Protein AF-A0A7C4ZXW9-F1 (afdb_monomer)

Radius of gyration: 14.23 Å; Cα contacts (8 Å, |Δi|>4): 73; chains: 1; bounding box: 29×14×44 Å

Foldseek 3Di:
DVQLVVLVPDPDPQSLVSLLVCQQCCQCVPVFVVCVVCVVVVVDPDDDGPAPVHCGSNNVSNVSSVVSD

pLDDT: mean 82.13, std 6.97, range [64.75, 91.0]

Solvent-accessible surface area (backbone atoms only — not comparable to full-atom values): 3930 Å² total; per-residue (Å²): 104,73,24,52,51,48,17,70,70,45,97,56,102,50,31,27,58,44,9,27,54,46,20,32,50,47,30,47,47,60,65,42,61,70,43,54,83,53,48,76,77,70,74,58,96,74,80,74,76,71,44,80,92,51,94,28,57,48,57,53,18,48,57,57,14,66,72,48,113

Sequence (69 aa):
LASALMAYLLPSGAPSIIAYTSGVLGTLIGADILNLHKIPEIGARIASIGGAGTFDGIFLSGIISVLLV

Structure (mmCIF, N/CA/C/O backbone):
data_AF-A0A7C4ZXW9-F1
#
_entry.id   AF-A0A7C4ZXW9-F1
#
loop_
_atom_site.group_PDB
_atom_site.id
_atom_site.type_symbol
_atom_site.label_atom_id
_atom_site.label_alt_id
_atom_site.label_comp_id
_atom_site.label_asym_id
_atom_site.label_entity_id
_atom_site.label_seq_id
_atom_site.pdbx_PDB_ins_code
_atom_site.Cartn_x
_atom_site.Cartn_y
_atom_site.Cartn_z
_atom_site.occupancy
_atom_site.B_iso_or_equiv
_atom_site.auth_seq_id
_atom_site.auth_comp_id
_atom_site.auth_asym_id
_atom_site.auth_atom_id
_atom_site.pdbx_PDB_model_num
ATOM 1 N N . LEU A 1 1 ? 0.585 -7.406 -7.176 1.00 71.69 1 LEU A N 1
ATOM 2 C CA . LEU A 1 1 ? 0.465 -8.180 -8.441 1.00 71.69 1 LEU A CA 1
ATOM 3 C C . LEU A 1 1 ? -0.437 -7.481 -9.451 1.00 71.69 1 LEU A C 1
ATOM 5 O O . LEU A 1 1 ? 0.061 -7.130 -10.508 1.00 71.69 1 LEU A O 1
ATOM 9 N N . ALA A 1 2 ? -1.707 -7.202 -9.129 1.00 79.81 2 ALA A N 1
ATOM 10 C CA . ALA A 1 2 ? -2.580 -6.412 -10.012 1.00 79.81 2 ALA A CA 1
ATOM 11 C C . ALA A 1 2 ? -1.979 -5.035 -10.376 1.00 79.81 2 ALA A C 1
ATOM 13 O O . ALA A 1 2 ? -2.027 -4.624 -11.529 1.00 79.81 2 ALA A O 1
ATOM 14 N N . SER A 1 3 ? -1.325 -4.374 -9.416 1.00 80.62 3 SER A N 1
ATOM 15 C CA . SER A 1 3 ? -0.580 -3.124 -9.621 1.00 80.62 3 SER A CA 1
ATOM 16 C C . SER A 1 3 ? 0.598 -3.245 -10.597 1.00 80.62 3 SER A C 1
ATOM 18 O O . SER A 1 3 ? 0.764 -2.410 -11.479 1.00 80.62 3 SER A O 1
ATOM 20 N N . ALA A 1 4 ? 1.390 -4.313 -10.484 1.00 77.81 4 ALA A N 1
ATOM 21 C CA . ALA A 1 4 ? 2.494 -4.614 -11.398 1.00 77.81 4 ALA A CA 1
ATOM 22 C C . ALA A 1 4 ? 2.001 -4.897 -12.826 1.00 77.81 4 ALA A C 1
ATOM 24 O O . ALA A 1 4 ? 2.608 -4.462 -13.800 1.00 77.81 4 ALA A O 1
ATOM 25 N N . LEU A 1 5 ? 0.868 -5.590 -12.950 1.00 81.19 5 LEU A N 1
ATOM 26 C CA . LEU A 1 5 ? 0.242 -5.857 -14.241 1.00 81.19 5 LEU A CA 1
ATOM 27 C C . LEU A 1 5 ? -0.267 -4.560 -14.893 1.00 81.19 5 LEU A C 1
ATOM 29 O O . LEU A 1 5 ? -0.041 -4.345 -16.080 1.00 81.19 5 LEU A O 1
ATOM 33 N N . MET A 1 6 ? -0.886 -3.666 -14.113 1.00 79.31 6 MET A N 1
ATOM 34 C CA . MET A 1 6 ? -1.278 -2.327 -14.572 1.00 79.31 6 MET A CA 1
ATOM 35 C C . MET A 1 6 ? -0.077 -1.496 -15.031 1.00 79.31 6 MET A C 1
ATOM 37 O O . MET A 1 6 ? -0.149 -0.853 -16.073 1.00 79.31 6 MET A O 1
ATOM 41 N N . ALA A 1 7 ? 1.043 -1.552 -14.311 1.00 79.94 7 ALA A N 1
ATOM 42 C CA . ALA A 1 7 ? 2.271 -0.867 -14.710 1.00 79.94 7 ALA A CA 1
ATOM 43 C C . ALA A 1 7 ? 2.820 -1.319 -16.070 1.00 79.94 7 ALA A C 1
ATOM 45 O O . ALA A 1 7 ? 3.364 -0.498 -16.800 1.00 79.94 7 ALA A O 1
ATOM 46 N N . TYR A 1 8 ? 2.658 -2.599 -16.417 1.00 78.62 8 TYR A N 1
ATOM 47 C CA . TYR A 1 8 ? 3.096 -3.140 -17.705 1.00 78.62 8 TYR A CA 1
ATOM 48 C C . TYR A 1 8 ? 2.093 -2.874 -18.841 1.00 78.62 8 TYR A C 1
ATOM 50 O O . TYR A 1 8 ? 2.483 -2.685 -19.990 1.00 78.62 8 TYR A O 1
ATOM 58 N N . LEU A 1 9 ? 0.792 -2.863 -18.530 1.00 81.12 9 LEU A N 1
ATOM 59 C CA . LEU A 1 9 ? -0.280 -2.637 -19.506 1.00 81.12 9 LEU A CA 1
ATOM 60 C C . LEU A 1 9 ? -0.446 -1.164 -19.891 1.00 81.12 9 LEU A C 1
ATOM 62 O O . LEU A 1 9 ? -0.872 -0.882 -21.011 1.00 81.12 9 LEU A O 1
ATOM 66 N N . LEU A 1 10 ? -0.152 -0.225 -18.985 1.00 79.12 10 LEU A N 1
ATOM 67 C CA . LEU A 1 10 ? -0.197 1.197 -19.310 1.00 79.12 10 LEU A CA 1
ATOM 68 C C . LEU A 1 10 ? 1.085 1.602 -20.054 1.00 79.12 10 LEU A C 1
ATOM 70 O O . LEU A 1 10 ? 2.166 1.514 -19.466 1.00 79.12 10 LEU A O 1
ATOM 74 N N . PRO A 1 11 ? 0.989 2.109 -21.302 1.00 67.06 11 PRO A N 1
ATOM 75 C CA . PRO A 1 11 ? 2.138 2.633 -22.025 1.00 67.06 11 PRO A CA 1
ATOM 76 C C . PRO A 1 11 ? 2.590 3.916 -21.327 1.00 67.06 11 PRO A C 1
ATOM 78 O O . PRO A 1 11 ? 2.088 5.011 -21.572 1.00 67.06 11 PRO A O 1
ATOM 81 N N . SER A 1 12 ? 3.509 3.753 -20.386 1.00 67.88 12 SER A N 1
ATOM 82 C CA . SER A 1 12 ? 4.043 4.816 -19.556 1.00 67.88 12 SER A CA 1
ATOM 83 C C . SER A 1 12 ? 5.558 4.696 -19.535 1.00 67.88 12 SER A C 1
ATOM 85 O O . SER A 1 12 ? 6.103 3.601 -19.430 1.00 67.88 12 SER A O 1
ATOM 87 N N . GLY A 1 13 ? 6.259 5.826 -19.608 1.00 79.44 13 GLY A N 1
ATOM 88 C CA . GLY A 1 13 ? 7.713 5.856 -19.424 1.00 79.44 13 GLY A CA 1
ATOM 89 C C . GLY A 1 13 ? 8.154 5.626 -17.972 1.00 79.44 13 GLY A C 1
ATOM 90 O O . GLY A 1 13 ? 9.312 5.870 -17.659 1.00 79.44 13 GLY A O 1
ATOM 91 N N . ALA A 1 14 ? 7.240 5.239 -17.073 1.00 83.19 14 ALA A N 1
ATOM 92 C CA . ALA A 1 14 ? 7.484 5.134 -15.636 1.00 83.19 14 ALA A CA 1
ATOM 93 C C . ALA A 1 14 ? 6.650 4.008 -14.974 1.00 83.19 14 ALA A C 1
ATOM 95 O O . ALA A 1 14 ? 5.816 4.283 -14.102 1.00 83.19 14 ALA A O 1
ATOM 96 N N . PRO A 1 15 ? 6.865 2.735 -15.358 1.00 84.56 15 PRO A N 1
ATOM 97 C CA . PRO A 1 15 ? 6.121 1.589 -14.825 1.00 84.56 15 PRO A CA 1
ATOM 98 C C . PRO A 1 15 ? 6.256 1.443 -13.300 1.00 84.56 15 PRO A C 1
ATOM 100 O O . PRO A 1 15 ? 5.278 1.136 -12.617 1.00 84.56 15 PRO A O 1
ATOM 103 N N . SER A 1 16 ? 7.426 1.747 -12.736 1.00 86.44 16 SER A N 1
ATOM 104 C CA . SER A 1 16 ? 7.663 1.740 -11.286 1.00 86.44 16 SER A CA 1
ATOM 105 C C . SER A 1 16 ? 6.711 2.672 -10.524 1.00 86.44 16 SER A C 1
ATOM 107 O O . SER A 1 16 ? 6.131 2.273 -9.513 1.00 86.44 16 SER A O 1
ATOM 109 N N . ILE A 1 17 ? 6.459 3.880 -11.039 1.00 87.38 17 ILE A N 1
ATOM 110 C CA . ILE A 1 17 ? 5.537 4.845 -10.419 1.00 87.38 17 ILE A CA 1
ATOM 111 C C . ILE A 1 17 ? 4.114 4.287 -10.418 1.00 87.38 17 ILE A C 1
ATOM 113 O O . ILE A 1 17 ? 3.443 4.298 -9.387 1.00 87.38 17 ILE A O 1
ATOM 117 N N . ILE A 1 18 ? 3.663 3.742 -11.550 1.00 88.44 18 ILE A N 1
ATOM 118 C CA . ILE A 1 18 ? 2.316 3.172 -11.658 1.00 88.44 18 ILE A CA 1
ATOM 119 C C . ILE A 1 18 ? 2.160 1.981 -10.713 1.00 88.44 18 ILE A C 1
ATOM 121 O O . ILE A 1 18 ? 1.158 1.902 -9.997 1.00 88.44 18 ILE A O 1
ATOM 125 N N . ALA A 1 19 ? 3.144 1.082 -10.661 1.00 89.56 19 ALA A N 1
ATOM 126 C CA . ALA A 1 19 ? 3.121 -0.084 -9.7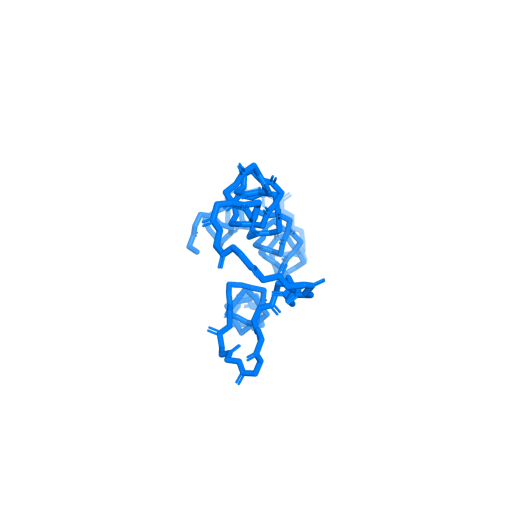83 1.00 89.56 19 ALA A CA 1
ATOM 127 C C . ALA A 1 19 ? 3.064 0.321 -8.305 1.00 89.56 19 ALA A C 1
ATOM 129 O O . ALA A 1 19 ? 2.302 -0.270 -7.535 1.00 89.56 19 ALA A O 1
ATOM 130 N N . TYR A 1 20 ? 3.831 1.346 -7.921 1.00 89.69 20 TYR A N 1
ATOM 131 C CA . TYR A 1 20 ? 3.838 1.858 -6.559 1.00 89.69 20 TYR A CA 1
ATOM 132 C C . TYR A 1 20 ? 2.502 2.509 -6.204 1.00 89.69 20 TYR A C 1
ATOM 134 O O . TYR A 1 20 ? 1.825 2.066 -5.278 1.00 89.69 20 TYR A O 1
ATOM 142 N N . THR A 1 21 ? 2.073 3.515 -6.969 1.00 90.12 21 THR A N 1
ATOM 143 C CA . THR A 1 21 ? 0.866 4.287 -6.659 1.00 90.12 21 THR A CA 1
ATOM 144 C C . THR A 1 21 ? -0.380 3.407 -6.677 1.00 90.12 21 THR A C 1
ATOM 146 O O . THR A 1 21 ? -1.169 3.454 -5.736 1.00 90.12 21 THR A O 1
ATOM 149 N N . SER A 1 22 ? -0.544 2.552 -7.690 1.00 91.00 22 SER A N 1
ATOM 150 C CA . SER A 1 22 ? -1.693 1.640 -7.752 1.00 91.00 22 SER A CA 1
ATOM 151 C C . SER A 1 22 ? -1.650 0.557 -6.670 1.00 91.00 22 SER A C 1
ATOM 153 O O . SER A 1 22 ? -2.697 0.179 -6.148 1.00 91.00 22 SER A O 1
ATOM 155 N N . GLY A 1 23 ? -0.462 0.075 -6.291 1.00 90.69 23 GLY A N 1
ATOM 156 C CA . GLY A 1 23 ? -0.300 -0.920 -5.230 1.00 90.69 23 GLY A CA 1
ATOM 157 C C . GLY A 1 23 ? -0.613 -0.363 -3.842 1.00 90.69 23 GLY A C 1
ATOM 158 O O . GLY A 1 23 ? -1.374 -0.974 -3.087 1.00 90.69 23 GLY A O 1
ATOM 159 N N . VAL A 1 24 ? -0.095 0.827 -3.533 1.00 90.56 24 VAL A N 1
ATOM 160 C CA . VAL A 1 24 ? -0.357 1.520 -2.264 1.00 90.56 24 VAL A CA 1
ATOM 161 C C . VAL A 1 24 ? -1.826 1.914 -2.161 1.00 90.56 24 VAL A C 1
ATOM 163 O O . VAL A 1 24 ? -2.471 1.555 -1.180 1.00 90.56 24 VAL A O 1
ATOM 166 N N . LEU A 1 25 ? -2.385 2.574 -3.182 1.00 90.19 25 LEU A N 1
ATOM 167 C CA . LEU A 1 25 ? -3.800 2.961 -3.176 1.00 90.19 25 LEU A CA 1
ATOM 168 C C . LEU A 1 25 ? -4.724 1.742 -3.132 1.00 90.19 25 LEU A C 1
ATOM 170 O O . LEU A 1 25 ? -5.714 1.759 -2.408 1.00 90.19 25 LEU A O 1
ATOM 174 N N . GLY A 1 26 ? -4.394 0.671 -3.857 1.00 90.69 26 GLY A N 1
ATOM 175 C CA . GLY A 1 26 ? -5.165 -0.569 -3.832 1.00 90.69 26 GLY A CA 1
ATOM 176 C C . GLY A 1 26 ? -5.165 -1.234 -2.456 1.00 90.69 26 GLY A C 1
ATOM 177 O O . GLY A 1 26 ? -6.216 -1.676 -1.997 1.00 90.69 26 GLY A O 1
ATOM 178 N N . THR A 1 27 ? -4.016 -1.258 -1.774 1.00 89.06 27 THR A N 1
ATOM 179 C CA . THR A 1 27 ? -3.917 -1.802 -0.410 1.00 89.06 27 THR A CA 1
ATOM 180 C C . THR A 1 27 ? -4.692 -0.932 0.575 1.00 89.06 27 THR A C 1
ATOM 182 O O . THR A 1 27 ? -5.508 -1.445 1.329 1.00 89.06 27 THR A O 1
ATOM 185 N N . LEU A 1 28 ? -4.519 0.386 0.515 1.00 87.81 28 LEU A N 1
ATOM 186 C CA . LEU A 1 28 ? -5.124 1.312 1.470 1.00 87.81 28 LEU A CA 1
ATOM 187 C C . LEU A 1 28 ? -6.648 1.399 1.294 1.00 87.81 28 LEU A C 1
ATOM 189 O O . LEU A 1 28 ? -7.405 1.381 2.257 1.00 87.81 28 LEU A O 1
ATOM 193 N N . ILE A 1 29 ? -7.145 1.422 0.057 1.00 89.56 29 ILE A N 1
ATOM 194 C CA . ILE A 1 29 ? -8.592 1.388 -0.183 1.00 89.56 29 ILE A CA 1
ATOM 195 C C . ILE A 1 29 ? -9.146 0.005 0.176 1.00 89.56 29 ILE A C 1
ATOM 197 O O . ILE A 1 29 ? -10.124 -0.095 0.912 1.00 89.56 29 ILE A O 1
ATOM 201 N N . GLY A 1 30 ? -8.528 -1.059 -0.337 1.00 88.00 30 GLY A N 1
ATOM 202 C CA . GLY A 1 30 ? -9.070 -2.411 -0.260 1.00 88.00 30 GLY A CA 1
ATOM 203 C C . GLY A 1 30 ? -8.954 -3.064 1.114 1.00 88.00 30 GLY A C 1
ATOM 204 O O . GLY A 1 30 ? -9.935 -3.601 1.620 1.00 88.00 30 GLY A O 1
ATOM 205 N N . ALA A 1 31 ? -7.758 -3.053 1.699 1.00 85.00 31 ALA A N 1
ATOM 206 C CA . ALA A 1 31 ? -7.484 -3.728 2.962 1.00 85.00 31 ALA A CA 1
ATOM 207 C C . ALA A 1 31 ? -7.895 -2.877 4.166 1.00 85.00 31 ALA A C 1
ATOM 209 O O . ALA A 1 31 ? -8.449 -3.422 5.119 1.00 85.00 31 ALA A O 1
ATOM 210 N N . ASP 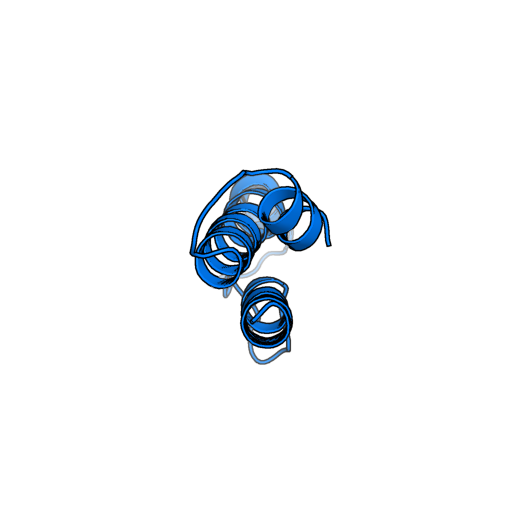A 1 32 ? -7.671 -1.561 4.102 1.00 84.88 32 ASP A N 1
ATOM 211 C CA . ASP A 1 32 ? -7.912 -0.671 5.233 1.00 84.88 32 ASP A CA 1
ATOM 212 C C . ASP A 1 32 ? -9.307 -0.031 5.184 1.00 84.88 32 ASP A C 1
ATOM 214 O O . ASP A 1 32 ? -10.162 -0.349 6.014 1.00 84.88 32 ASP A O 1
ATOM 218 N N . ILE A 1 33 ? -9.571 0.848 4.204 1.00 87.25 33 ILE A N 1
ATOM 219 C CA . ILE A 1 33 ? -10.795 1.675 4.173 1.00 87.25 33 ILE A CA 1
ATOM 220 C C . ILE A 1 33 ? -12.056 0.807 4.110 1.00 87.25 33 ILE A C 1
ATOM 222 O O . ILE A 1 33 ? -12.996 1.027 4.879 1.00 87.25 33 ILE A O 1
ATOM 226 N N . LEU A 1 34 ? -12.090 -0.195 3.228 1.00 88.69 34 LEU A N 1
ATOM 227 C CA . LEU A 1 34 ? -13.266 -1.059 3.085 1.00 88.69 34 LEU A CA 1
ATOM 228 C C . LEU A 1 34 ? -13.530 -1.932 4.321 1.00 88.69 34 LEU A C 1
ATOM 230 O O . LEU A 1 34 ? -14.671 -2.348 4.522 1.00 88.69 34 LEU A O 1
ATOM 234 N N . ASN A 1 35 ? -12.531 -2.163 5.179 1.00 87.19 35 ASN A N 1
ATOM 235 C CA . ASN A 1 35 ? -12.667 -2.983 6.385 1.00 87.19 35 ASN A CA 1
ATOM 236 C C . ASN A 1 35 ? -12.877 -2.171 7.672 1.00 87.19 35 ASN A C 1
ATOM 238 O O . ASN A 1 35 ? -13.064 -2.772 8.731 1.00 87.19 35 ASN A O 1
ATOM 242 N N . LEU A 1 36 ? -12.923 -0.834 7.605 1.00 86.00 36 LEU A N 1
ATOM 243 C CA . LEU A 1 36 ? -13.146 0.034 8.771 1.00 86.00 36 LEU A CA 1
ATOM 244 C C . LEU A 1 36 ? -14.417 -0.322 9.557 1.00 86.00 36 LEU A C 1
ATOM 246 O O . LEU A 1 36 ? -14.443 -0.186 10.778 1.00 86.00 36 LEU A O 1
ATOM 250 N N . HIS A 1 37 ? -15.452 -0.826 8.877 1.00 85.19 37 HIS A N 1
ATOM 251 C CA . HIS A 1 37 ? -16.703 -1.249 9.513 1.00 85.19 37 HIS A CA 1
ATOM 252 C C . HIS A 1 37 ? -16.530 -2.411 10.501 1.00 85.19 37 HIS A C 1
ATOM 254 O O . HIS A 1 37 ? -17.387 -2.597 11.356 1.00 85.19 37 HIS A O 1
ATOM 260 N N . LYS A 1 38 ? -15.434 -3.176 10.406 1.00 83.50 38 LYS A N 1
ATOM 261 C CA . LYS A 1 38 ? -15.138 -4.306 11.298 1.00 83.50 38 LYS A CA 1
ATOM 262 C C . LYS A 1 38 ? -14.439 -3.869 12.581 1.00 83.50 38 LYS A C 1
ATOM 264 O O . LYS A 1 38 ? -14.472 -4.603 13.556 1.00 83.50 38 LYS A O 1
ATOM 269 N N . ILE A 1 39 ? -13.820 -2.685 12.606 1.00 82.44 39 ILE A N 1
ATOM 270 C CA . ILE A 1 39 ? -13.049 -2.181 13.758 1.00 82.44 39 ILE A CA 1
ATOM 271 C C . ILE A 1 39 ? -13.883 -2.104 15.055 1.00 82.44 39 ILE A C 1
ATOM 273 O O . ILE A 1 39 ? -13.368 -2.513 16.099 1.00 82.44 39 ILE A O 1
ATOM 277 N N . PRO A 1 40 ? -15.156 -1.655 15.036 1.00 82.25 40 PRO A N 1
ATOM 278 C CA . PRO A 1 40 ? -16.001 -1.643 16.231 1.00 82.25 40 PRO A CA 1
ATOM 279 C C . PRO A 1 40 ? -16.251 -3.036 16.831 1.00 82.25 40 PRO A C 1
ATOM 281 O O . PRO A 1 40 ? -16.435 -3.150 18.040 1.00 82.25 40 PRO A O 1
ATOM 284 N N . 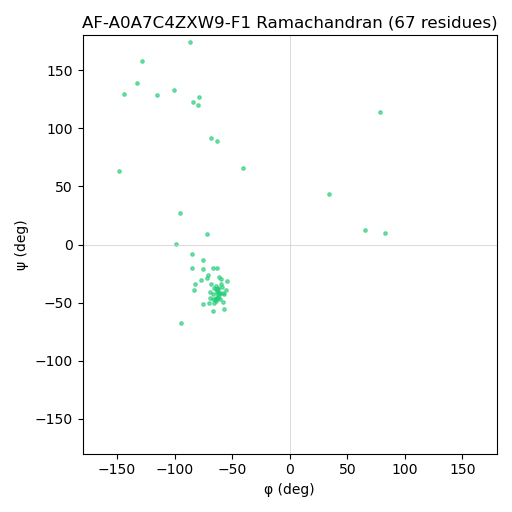GLU A 1 41 ? -16.228 -4.096 16.017 1.00 82.25 41 GLU A N 1
ATOM 285 C CA . GLU A 1 41 ? -16.494 -5.477 16.452 1.00 82.25 41 GLU A CA 1
ATOM 286 C C . GLU A 1 41 ? -15.316 -6.090 17.226 1.00 82.25 41 GLU A C 1
ATOM 288 O O . GLU A 1 41 ? -15.494 -7.025 18.003 1.00 82.25 41 GLU A O 1
ATOM 293 N N . ILE A 1 42 ? -14.109 -5.544 17.055 1.00 80.56 42 ILE A N 1
ATOM 294 C CA . ILE A 1 42 ? -12.865 -6.079 17.633 1.00 80.56 42 ILE A CA 1
ATOM 295 C C . ILE A 1 42 ? -12.646 -5.585 19.077 1.00 80.56 42 ILE A C 1
ATOM 297 O O . ILE A 1 42 ? -11.724 -6.030 19.757 1.00 80.56 42 ILE A O 1
ATOM 30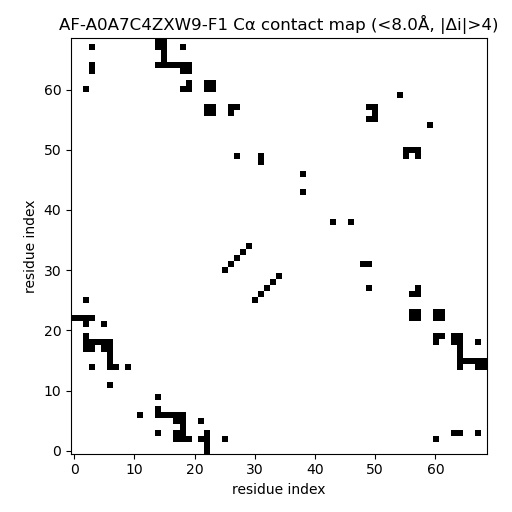1 N N . GLY A 1 43 ? -13.461 -4.637 19.561 1.00 81.25 43 GLY A N 1
ATOM 302 C CA . GLY A 1 43 ? -13.340 -4.069 20.912 1.00 81.25 43 GLY A CA 1
ATOM 303 C C . GLY A 1 43 ? -12.046 -3.275 21.155 1.00 81.25 43 GLY A C 1
ATOM 304 O O . GLY A 1 43 ? -11.719 -2.949 22.297 1.00 81.25 43 GLY A O 1
ATOM 305 N N . ALA A 1 44 ? -11.294 -2.959 20.097 1.00 80.69 44 ALA A N 1
ATOM 306 C CA . ALA A 1 44 ? -10.033 -2.239 20.188 1.00 80.69 44 ALA A CA 1
ATOM 307 C C . ALA A 1 44 ? -10.277 -0.734 20.382 1.00 80.69 44 ALA A C 1
ATOM 309 O O . ALA A 1 44 ? -10.963 -0.090 19.591 1.00 80.69 44 ALA A O 1
ATOM 310 N N . ARG A 1 45 ? -9.671 -0.149 21.424 1.00 75.50 45 ARG A N 1
ATOM 311 C CA . ARG A 1 45 ? -9.763 1.297 21.709 1.00 75.50 45 ARG A CA 1
ATOM 312 C C . ARG A 1 45 ? -8.975 2.147 20.705 1.00 75.50 45 ARG A C 1
ATOM 314 O O . ARG A 1 45 ? -9.283 3.318 20.518 1.00 75.50 45 ARG A O 1
ATOM 321 N N . ILE A 1 46 ? -7.945 1.554 20.102 1.00 78.50 46 ILE A N 1
ATOM 322 C CA . ILE A 1 46 ? -7.082 2.141 19.076 1.00 78.50 46 ILE A CA 1
ATOM 323 C C . ILE A 1 46 ? -6.728 1.017 18.099 1.00 78.50 46 ILE A C 1
ATOM 325 O O . ILE A 1 46 ? -6.292 -0.050 18.531 1.00 78.50 46 ILE A O 1
ATOM 329 N N . ALA A 1 47 ? -6.908 1.256 16.802 1.00 79.38 47 ALA A N 1
ATOM 330 C CA . ALA A 1 47 ? -6.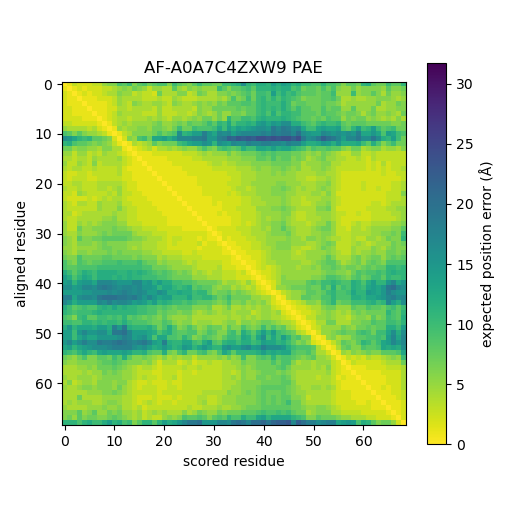482 0.356 15.736 1.00 79.38 47 ALA A CA 1
ATOM 331 C C . ALA A 1 47 ? -5.403 1.052 14.895 1.00 79.38 47 ALA A C 1
ATOM 333 O O . ALA A 1 47 ? -5.593 2.190 14.467 1.00 79.38 47 ALA A O 1
ATOM 334 N N . SER A 1 48 ? -4.270 0.380 14.679 1.00 78.69 48 SER A N 1
ATOM 335 C CA . SER A 1 48 ? -3.259 0.830 13.719 1.00 78.69 48 SER A CA 1
ATOM 336 C C . SER A 1 48 ? -3.664 0.337 12.339 1.00 78.69 48 SER A C 1
ATOM 338 O O . SER A 1 48 ? -3.837 -0.864 12.139 1.00 78.69 48 SER A O 1
ATOM 340 N N . ILE A 1 49 ? -3.818 1.273 11.412 1.00 74.81 49 ILE A N 1
ATOM 341 C CA . ILE A 1 49 ? -4.183 1.013 10.023 1.00 74.81 49 ILE A CA 1
ATOM 342 C C . ILE A 1 49 ? -2.910 1.073 9.189 1.00 74.81 49 ILE A C 1
ATOM 344 O O . ILE A 1 49 ? -2.111 1.996 9.360 1.00 74.81 49 ILE A O 1
ATOM 348 N N . GLY A 1 50 ? -2.716 0.084 8.322 1.00 70.31 50 GLY A N 1
ATOM 349 C CA . GLY A 1 50 ? -1.441 -0.138 7.661 1.00 70.31 50 GLY A CA 1
ATOM 350 C C . GLY A 1 50 ? -0.432 -0.833 8.580 1.00 70.31 50 GLY A C 1
ATOM 351 O O . GLY A 1 50 ? 0.005 -0.294 9.599 1.00 70.31 50 GLY A O 1
ATOM 352 N N . GLY A 1 51 ? -0.079 -2.059 8.195 1.00 68.44 51 GLY A N 1
ATOM 353 C CA . GLY A 1 51 ? 1.097 -2.826 8.604 1.00 68.44 51 GLY A CA 1
ATOM 354 C C . GLY A 1 51 ? 1.635 -2.686 10.017 1.00 68.44 51 GLY A C 1
ATOM 355 O O . GLY A 1 51 ? 2.849 -2.609 10.122 1.00 68.44 51 GLY A O 1
ATOM 356 N N . ALA A 1 52 ? 0.789 -2.670 11.056 1.00 71.31 52 ALA A N 1
ATOM 357 C CA . ALA A 1 52 ? 1.080 -2.499 12.491 1.00 71.31 52 ALA A CA 1
ATOM 358 C C . ALA A 1 52 ? 2.343 -3.236 13.029 1.00 71.31 52 ALA A C 1
ATOM 360 O O . ALA A 1 52 ? 2.251 -4.169 13.823 1.00 71.31 52 ALA A O 1
ATOM 361 N N . GLY A 1 53 ? 3.537 -2.837 12.582 1.00 64.75 53 GLY A N 1
ATOM 362 C CA . GLY A 1 53 ? 4.814 -3.531 12.772 1.00 64.75 53 GLY A CA 1
ATOM 363 C C . GLY A 1 53 ? 5.147 -4.687 11.802 1.00 64.75 53 GLY A C 1
ATOM 364 O O . GLY A 1 53 ? 6.113 -5.394 12.066 1.00 64.75 53 GLY A O 1
ATOM 365 N N . THR A 1 54 ? 4.402 -4.924 10.709 1.00 66.94 54 THR A N 1
ATOM 366 C CA . THR A 1 54 ? 4.583 -6.086 9.793 1.00 66.94 54 THR A CA 1
ATOM 367 C C . THR A 1 54 ? 4.706 -5.671 8.315 1.00 66.94 54 THR A C 1
ATOM 369 O O . THR A 1 54 ? 4.237 -4.605 7.925 1.00 66.94 54 THR A O 1
ATOM 372 N N . PHE A 1 55 ? 5.313 -6.524 7.475 1.00 69.94 55 PHE A N 1
ATOM 373 C CA . PHE A 1 55 ? 5.388 -6.352 6.016 1.00 69.94 55 PHE A CA 1
ATOM 374 C C . PHE A 1 55 ? 3.993 -6.389 5.349 1.00 69.94 55 PHE A C 1
ATOM 376 O O . PHE A 1 55 ? 3.513 -7.447 4.951 1.00 69.94 55 PHE A O 1
ATOM 383 N N . ASP A 1 56 ? 3.344 -5.230 5.235 1.00 83.75 56 ASP A N 1
ATOM 384 C CA . ASP A 1 56 ? 2.007 -5.052 4.642 1.00 83.75 56 ASP A CA 1
ATOM 385 C C . ASP A 1 56 ? 2.033 -4.853 3.113 1.00 83.75 56 ASP A C 1
ATOM 387 O O . ASP A 1 56 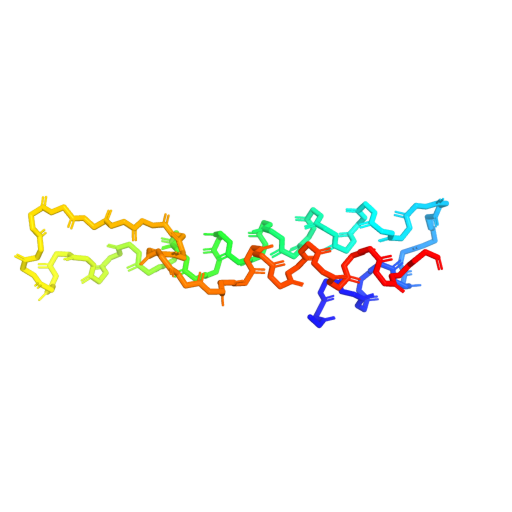? 3.092 -4.708 2.493 1.00 83.75 56 ASP A O 1
ATOM 391 N N . GLY A 1 57 ? 0.857 -4.802 2.484 1.00 83.06 57 GLY A N 1
ATOM 392 C CA . GLY A 1 57 ? 0.677 -4.586 1.052 1.00 83.06 57 GLY A CA 1
ATOM 393 C C . GLY A 1 57 ? 1.261 -3.263 0.550 1.00 83.06 57 GLY A C 1
ATOM 394 O O . GLY A 1 57 ? 1.766 -3.229 -0.571 1.00 83.06 57 GLY A O 1
ATOM 395 N N . ILE A 1 58 ? 1.308 -2.209 1.374 1.00 87.25 58 ILE A N 1
ATOM 396 C CA . ILE A 1 58 ? 2.000 -0.948 1.043 1.00 87.25 58 ILE A CA 1
ATOM 397 C C . ILE A 1 58 ? 3.508 -1.194 0.902 1.00 87.25 58 ILE A C 1
ATOM 399 O O . ILE A 1 58 ? 4.113 -0.810 -0.100 1.00 87.25 58 ILE A O 1
ATOM 403 N N . PHE A 1 59 ? 4.110 -1.892 1.869 1.00 87.44 59 PHE A N 1
ATOM 404 C CA . PHE A 1 59 ? 5.537 -2.209 1.856 1.00 87.44 59 PHE A CA 1
ATOM 405 C C . PHE A 1 59 ? 5.905 -3.128 0.684 1.00 87.44 59 PHE A C 1
ATOM 407 O O . PHE A 1 59 ? 6.847 -2.852 -0.063 1.00 87.44 59 PHE A O 1
ATOM 414 N N . LEU A 1 60 ? 5.123 -4.190 0.471 1.00 86.94 60 LEU A N 1
ATOM 415 C CA . LEU A 1 60 ? 5.336 -5.117 -0.637 1.00 86.94 60 LEU A CA 1
ATOM 416 C C . LEU A 1 60 ? 5.142 -4.430 -1.999 1.00 86.94 60 LEU A C 1
ATOM 418 O O . LEU A 1 60 ? 5.886 -4.714 -2.936 1.00 86.94 60 LEU A O 1
ATOM 422 N N . SER A 1 61 ? 4.195 -3.492 -2.107 1.00 88.00 61 SER A N 1
ATOM 423 C CA . SER A 1 61 ? 4.021 -2.669 -3.311 1.00 88.00 61 SER A CA 1
ATOM 424 C C . SER A 1 61 ? 5.254 -1.812 -3.595 1.00 88.00 61 SER A C 1
ATOM 426 O O . SER A 1 61 ? 5.650 -1.698 -4.752 1.00 88.00 61 SER A O 1
ATOM 428 N N . GLY A 1 62 ? 5.908 -1.288 -2.553 1.00 85.75 62 GLY A N 1
ATOM 429 C CA . GLY A 1 62 ? 7.212 -0.627 -2.645 1.00 85.75 62 GLY A CA 1
ATOM 430 C C . GLY A 1 62 ? 8.284 -1.526 -3.258 1.00 85.75 62 GLY A C 1
ATOM 431 O O . GLY A 1 62 ? 8.852 -1.178 -4.292 1.00 85.75 62 GLY A O 1
ATOM 432 N N . ILE A 1 63 ? 8.507 -2.715 -2.690 1.00 88.25 63 ILE A N 1
ATOM 433 C CA . ILE A 1 63 ? 9.502 -3.670 -3.211 1.00 88.25 63 ILE A CA 1
ATOM 434 C C . ILE A 1 63 ? 9.208 -4.034 -4.668 1.00 88.25 63 ILE A C 1
ATOM 436 O O . ILE A 1 63 ? 10.090 -3.946 -5.518 1.00 88.25 63 ILE A O 1
ATOM 440 N N . ILE A 1 64 ? 7.963 -4.410 -4.971 1.00 86.50 64 ILE A N 1
ATOM 441 C CA . ILE A 1 64 ? 7.572 -4.821 -6.323 1.00 86.50 64 ILE A CA 1
ATOM 442 C C . ILE A 1 64 ? 7.764 -3.671 -7.318 1.00 86.50 64 ILE A C 1
ATOM 444 O O . ILE A 1 64 ? 8.206 -3.909 -8.436 1.00 86.50 64 ILE A O 1
ATOM 448 N N . SER A 1 65 ? 7.473 -2.431 -6.921 1.00 86.94 65 SER A N 1
ATOM 449 C CA . SER 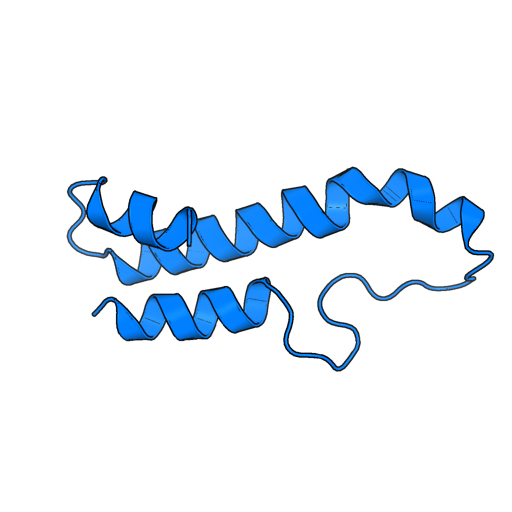A 1 65 ? 7.625 -1.273 -7.803 1.00 86.94 65 SER A CA 1
ATOM 450 C C . SER A 1 65 ? 9.075 -0.979 -8.190 1.00 86.94 65 SER A C 1
ATOM 452 O O . SER A 1 65 ? 9.335 -0.638 -9.340 1.00 86.94 65 SER A O 1
ATOM 454 N N . VAL A 1 66 ? 10.022 -1.164 -7.265 1.00 86.62 66 VAL A N 1
ATOM 455 C CA . VAL A 1 66 ? 11.459 -0.962 -7.515 1.00 86.62 66 VAL A CA 1
ATOM 456 C C . VAL A 1 66 ? 12.035 -2.068 -8.401 1.00 86.62 66 VAL A C 1
ATOM 458 O O . VAL A 1 66 ? 12.974 -1.826 -9.149 1.00 86.62 66 VAL A O 1
ATOM 461 N N . LEU A 1 67 ? 11.463 -3.273 -8.359 1.00 86.19 67 LEU A N 1
ATOM 462 C CA . LEU A 1 67 ? 11.876 -4.381 -9.227 1.00 86.19 67 LEU A CA 1
ATOM 463 C C . LEU A 1 67 ? 11.396 -4.231 -10.682 1.00 86.19 67 LEU A C 1
ATOM 465 O O . LEU A 1 67 ? 11.878 -4.956 -11.544 1.00 86.19 67 LEU A O 1
ATOM 469 N N . LEU A 1 68 ? 10.462 -3.315 -10.955 1.00 78.50 68 LEU A N 1
ATOM 470 C CA . LEU A 1 68 ? 9.886 -3.055 -12.282 1.00 78.50 68 LEU A CA 1
ATOM 471 C C . LEU A 1 68 ? 10.587 -1.903 -13.033 1.00 78.50 68 LEU A C 1
ATOM 473 O O . LEU A 1 68 ? 9.940 -1.229 -13.835 1.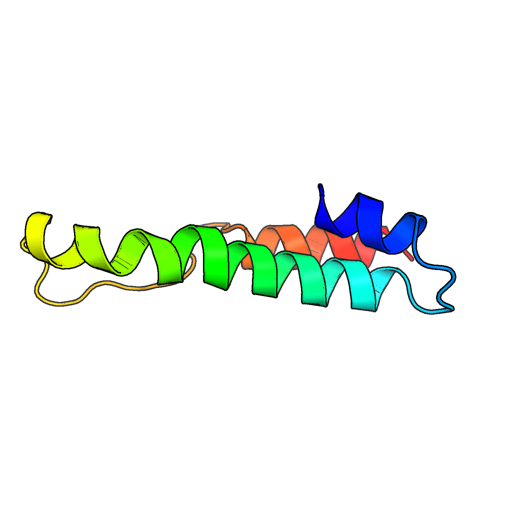00 78.50 68 LEU A O 1
ATOM 477 N N . VAL A 1 69 ? 11.870 -1.650 -12.740 1.00 65.19 69 VAL A N 1
ATOM 478 C CA . VAL A 1 69 ? 12.731 -0.699 -13.481 1.00 65.19 69 VAL A CA 1
ATOM 479 C C . VAL A 1 69 ? 12.890 -1.111 -14.940 1.00 65.19 69 VAL A C 1
ATOM 481 O O . VAL A 1 6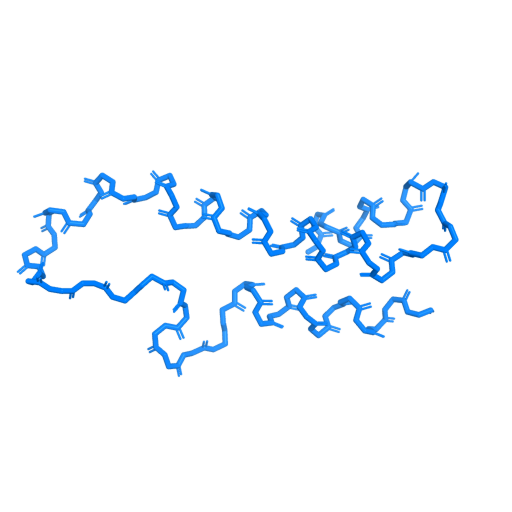9 ? 13.122 -2.315 -15.193 1.00 65.19 69 VAL A O 1
#

Mean predicted aligned error: 6.24 Å

Secondary structure (DSSP, 8-state):
-HHHHHHHHS--S-HHHHHHHHHHHHHIIIIIGGGGGGGGGGT-SS---S-TTS--HHHHHHHHHHHT-